Protein AF-K1R1K8-F1 (afdb_monomer_lite)

Secondary structure (DSSP, 8-state):
-----------------------PPPEEEEEEEEEEEEETTEEEEEEEETTEEEEEEEEHHHHHHHHTS-HHHHHHHHHHH-SEEEEEEEETTEEEEEEE-

Foldseek 3Di:
DDDDDDDDDPDDDDDDDPPPPPQPPWDKDKAWFADWDADPQCIFTWGDDPPDTDTAGDGLVQLCVQLVHDSVCSVVSVVVCPGFIWIFTHTPSHTPHIHTD

pLDDT: mean 76.08, std 18.47, range [32.47, 93.12]

Organism: Magallana gigas (NCBI:txid29159)

Structure (mmCIF, N/CA/C/O backbone):
data_AF-K1R1K8-F1
#
_entry.id   AF-K1R1K8-F1
#
loop_
_atom_site.group_PDB
_atom_site.id
_atom_site.type_symbol
_atom_site.label_atom_id
_atom_site.label_alt_id
_atom_site.label_comp_id
_atom_site.label_asym_id
_atom_site.label_entity_id
_atom_site.label_seq_id
_atom_site.pdbx_PDB_ins_code
_atom_site.Cartn_x
_atom_site.Cartn_y
_atom_site.Cartn_z
_atom_site.occupancy
_atom_site.B_iso_or_equiv
_atom_site.auth_seq_id
_atom_site.auth_comp_id
_atom_site.auth_asym_id
_atom_site.auth_atom_id
_atom_site.pdbx_PDB_model_num
ATOM 1 N N . MET A 1 1 ? -1.374 -81.930 8.150 1.00 42.62 1 MET A N 1
ATOM 2 C CA . MET A 1 1 ? -0.776 -80.622 7.810 1.00 42.62 1 MET A CA 1
ATOM 3 C C . MET A 1 1 ? -0.840 -79.713 9.029 1.00 42.62 1 MET A C 1
ATOM 5 O O . MET A 1 1 ? -1.882 -79.671 9.667 1.00 42.62 1 MET A O 1
ATOM 9 N N . ALA A 1 2 ? 0.266 -79.059 9.385 1.00 32.47 2 ALA A N 1
ATOM 10 C CA . ALA A 1 2 ? 0.383 -78.181 10.548 1.00 32.47 2 ALA A CA 1
ATOM 11 C C . ALA A 1 2 ? 0.404 -76.693 10.138 1.00 32.47 2 ALA A C 1
ATOM 13 O O . ALA A 1 2 ? 0.992 -76.366 9.116 1.00 32.47 2 ALA A O 1
ATOM 14 N N . LYS A 1 3 ? -0.220 -75.866 10.996 1.00 40.06 3 LYS A N 1
ATOM 15 C CA . LYS A 1 3 ? -0.021 -74.433 11.324 1.00 40.06 3 LYS A CA 1
ATOM 16 C C . LYS A 1 3 ? 0.225 -73.394 10.213 1.00 40.06 3 LYS A C 1
ATOM 18 O O . LYS A 1 3 ? 1.273 -73.385 9.590 1.00 40.06 3 LYS A O 1
ATOM 23 N N . ASN A 1 4 ? -0.650 -72.384 10.182 1.00 42.59 4 ASN A N 1
ATOM 24 C CA . ASN A 1 4 ? -0.315 -70.975 10.469 1.00 42.59 4 ASN A CA 1
ATOM 25 C C . ASN A 1 4 ? -1.661 -70.257 10.732 1.00 42.59 4 ASN A C 1
ATOM 27 O O . ASN A 1 4 ? -2.535 -70.293 9.881 1.00 42.59 4 ASN A O 1
ATOM 31 N N . GLY A 1 5 ? -1.990 -69.745 11.918 1.00 42.00 5 GLY A N 1
ATOM 32 C CA . GLY A 1 5 ? -1.188 -68.807 12.694 1.00 42.00 5 GLY A CA 1
ATOM 33 C C . GLY A 1 5 ? -1.399 -67.395 12.144 1.00 42.00 5 GLY A C 1
ATOM 34 O O . GLY A 1 5 ? -0.449 -66.806 11.643 1.00 42.00 5 GLY A O 1
ATOM 35 N N . GLN A 1 6 ? -2.641 -66.895 12.146 1.00 42.09 6 GLN A N 1
ATOM 36 C CA . GLN A 1 6 ? -2.917 -65.492 11.844 1.00 42.09 6 GLN A CA 1
ATOM 37 C C . GLN A 1 6 ? -2.622 -64.699 13.118 1.00 42.09 6 GLN A C 1
ATOM 39 O O . GLN A 1 6 ? -3.306 -64.855 14.127 1.00 42.09 6 GLN A O 1
ATOM 44 N N . PHE A 1 7 ? -1.509 -63.973 13.084 1.00 54.19 7 PHE A N 1
ATOM 45 C CA . PHE A 1 7 ? -1.062 -63.087 14.148 1.00 54.19 7 PHE A CA 1
ATOM 46 C C . PHE A 1 7 ? -2.073 -61.949 14.323 1.00 54.19 7 PHE A C 1
ATOM 48 O O . PHE A 1 7 ? -2.353 -61.216 13.376 1.00 54.19 7 PHE A O 1
ATOM 55 N N . ASP A 1 8 ? -2.603 -61.832 15.540 1.00 49.94 8 ASP A N 1
ATOM 56 C CA . ASP A 1 8 ? -3.142 -60.593 16.089 1.00 49.94 8 ASP A CA 1
ATOM 57 C C . ASP A 1 8 ? -1.937 -59.736 16.490 1.00 49.94 8 ASP A C 1
ATOM 59 O O . ASP A 1 8 ? -1.172 -60.116 17.379 1.00 49.94 8 ASP A O 1
ATOM 63 N N . GLU A 1 9 ? -1.722 -58.625 15.791 1.00 41.59 9 GLU A N 1
ATOM 64 C CA . GLU A 1 9 ? -0.834 -57.564 16.255 1.00 41.59 9 GLU A CA 1
ATOM 65 C C . GLU A 1 9 ? -1.685 -56.330 16.549 1.00 41.59 9 GLU A C 1
ATOM 67 O O . GLU A 1 9 ? -1.796 -55.390 15.767 1.00 41.59 9 GLU A O 1
ATOM 72 N N . SER A 1 10 ? -2.319 -56.349 17.714 1.00 46.50 10 SER A N 1
ATOM 73 C CA . SER A 1 10 ? -2.683 -55.124 18.406 1.00 46.50 10 SER A CA 1
ATOM 74 C C . SER A 1 10 ? -1.426 -54.566 19.072 1.00 46.50 10 SER A C 1
ATOM 76 O O . SER A 1 10 ? -1.008 -55.117 20.088 1.00 46.50 10 SER A O 1
ATOM 78 N N . SER A 1 11 ? -0.824 -53.497 18.529 1.00 44.41 11 SER A N 1
ATOM 79 C CA . SER A 1 11 ? -0.237 -52.366 19.289 1.00 44.41 11 SER A CA 1
ATOM 80 C C . SER A 1 11 ? 0.629 -51.439 18.425 1.00 44.41 11 SER A C 1
ATOM 82 O O . SER A 1 11 ? 1.820 -51.675 18.262 1.00 44.41 11 SER A O 1
ATOM 84 N N . ALA A 1 12 ? 0.072 -50.295 18.021 1.00 39.81 12 ALA A N 1
ATOM 85 C CA . ALA A 1 12 ? 0.805 -49.027 18.023 1.00 39.81 12 ALA A CA 1
ATOM 86 C C . ALA A 1 12 ? -0.186 -47.857 18.015 1.00 39.81 12 ALA A C 1
ATOM 88 O O . ALA A 1 12 ? -0.729 -47.458 16.987 1.00 39.81 12 ALA A O 1
ATOM 89 N N . SER A 1 13 ? -0.420 -47.296 19.196 1.00 47.56 13 SER A N 1
ATOM 90 C CA . SER A 1 13 ? -1.020 -45.982 19.376 1.00 47.56 13 SER A CA 1
ATOM 91 C C . SER A 1 13 ? -0.226 -44.937 18.584 1.00 47.56 13 SER A C 1
ATOM 93 O O . SER A 1 13 ? 0.949 -44.712 18.863 1.00 47.56 13 SER A O 1
ATOM 95 N N . THR A 1 14 ? -0.846 -44.242 17.632 1.00 43.69 14 THR A N 1
ATOM 96 C CA . THR A 1 14 ? -0.382 -42.908 17.229 1.00 43.69 14 THR A CA 1
ATOM 97 C C . THR A 1 14 ? -1.584 -41.991 17.136 1.00 43.69 14 THR A C 1
ATOM 99 O O . THR A 1 14 ? -2.456 -42.104 16.282 1.00 43.69 14 THR A O 1
ATOM 102 N N . SER A 1 15 ? -1.633 -41.128 18.134 1.00 45.28 15 SER A N 1
ATOM 103 C CA . SER A 1 15 ? -2.559 -40.032 18.274 1.00 45.28 15 SER A CA 1
ATOM 104 C C . SER A 1 15 ? -2.152 -38.896 17.320 1.00 45.28 15 SER A C 1
ATOM 106 O O . SER A 1 15 ? -0.970 -38.737 17.022 1.00 45.28 15 SER A O 1
ATOM 108 N N . HIS A 1 16 ? -3.134 -38.067 16.964 1.00 41.03 16 HIS A N 1
ATOM 109 C CA . HIS A 1 16 ? -3.017 -36.675 16.508 1.00 41.03 16 HIS A CA 1
ATOM 110 C C . HIS A 1 16 ? -3.050 -36.344 15.002 1.00 41.03 16 HIS A C 1
ATOM 112 O O . HIS A 1 16 ? -2.124 -36.598 14.242 1.00 41.0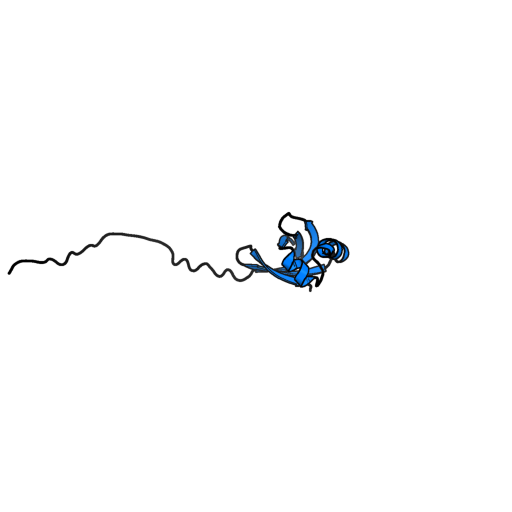3 16 HIS A O 1
ATOM 118 N N . ARG A 1 17 ? -4.084 -35.532 14.720 1.00 43.19 17 ARG A N 1
ATOM 119 C CA . ARG A 1 17 ? -4.226 -34.476 13.706 1.00 43.19 17 ARG A CA 1
ATOM 120 C C . ARG A 1 17 ? -4.596 -34.939 12.302 1.00 43.19 17 ARG A C 1
ATOM 122 O O . ARG A 1 17 ? -3.763 -35.082 11.417 1.00 43.19 17 ARG A O 1
ATOM 129 N N . GLU A 1 18 ? -5.907 -34.952 12.082 1.00 41.75 18 GLU A N 1
ATOM 130 C CA . GLU A 1 18 ? -6.489 -34.330 10.894 1.00 41.75 18 GLU A CA 1
ATOM 131 C C . GLU A 1 18 ? -5.917 -32.902 10.785 1.00 41.75 18 GLU A C 1
ATOM 133 O O . GLU A 1 18 ? -6.420 -31.953 11.376 1.00 41.75 18 GLU A O 1
ATOM 138 N N . ASN A 1 19 ? -4.748 -32.771 10.157 1.00 40.94 19 ASN A N 1
ATOM 139 C CA . ASN A 1 19 ? -4.140 -31.491 9.832 1.00 40.94 19 ASN A CA 1
ATOM 140 C C . ASN A 1 19 ? -4.538 -31.157 8.399 1.00 40.94 19 ASN A C 1
ATOM 142 O O . ASN A 1 19 ? -3.686 -31.039 7.520 1.00 40.94 19 ASN A O 1
ATOM 146 N N . THR A 1 20 ? -5.843 -31.013 8.164 1.00 47.78 20 THR A N 1
ATOM 147 C CA . THR A 1 20 ? -6.294 -30.073 7.141 1.00 47.78 20 THR A CA 1
ATOM 148 C C . THR A 1 20 ? -5.575 -28.771 7.493 1.00 47.78 20 THR A C 1
ATOM 150 O O . THR A 1 20 ? -5.763 -28.297 8.619 1.00 47.78 20 THR A O 1
ATOM 153 N N . PRO A 1 21 ? -4.661 -28.233 6.661 1.00 51.75 21 PRO A N 1
ATOM 154 C CA . PRO A 1 21 ? -4.200 -26.880 6.905 1.00 51.75 21 PRO A CA 1
ATOM 155 C C . PRO A 1 21 ? -5.477 -26.055 6.944 1.00 51.75 21 PRO A C 1
ATOM 157 O O . PRO A 1 21 ? -6.254 -26.091 5.991 1.00 51.75 21 PRO A O 1
ATOM 160 N N . CYS A 1 22 ? -5.761 -25.460 8.103 1.00 51.12 22 CYS A N 1
ATOM 161 C CA . CYS A 1 22 ? -6.862 -24.534 8.236 1.00 51.12 22 CYS A CA 1
ATOM 162 C C . CYS A 1 22 ? -6.707 -23.564 7.072 1.00 51.12 22 CYS A C 1
ATOM 164 O O . CYS A 1 22 ? -5.722 -22.826 7.017 1.00 51.12 22 CYS A O 1
ATOM 166 N N . ASP A 1 23 ? -7.644 -23.626 6.132 1.00 49.91 23 ASP A N 1
ATOM 167 C CA . ASP A 1 23 ? -7.889 -22.575 5.165 1.00 49.91 23 ASP A CA 1
ATOM 168 C C . ASP A 1 23 ? -8.380 -21.408 6.026 1.00 49.91 23 ASP A C 1
ATOM 170 O O . ASP A 1 23 ? -9.572 -21.222 6.264 1.00 49.91 23 ASP A O 1
ATOM 174 N N . ALA A 1 24 ? -7.434 -20.759 6.713 1.00 55.03 24 ALA A N 1
ATOM 175 C CA . ALA A 1 24 ? -7.707 -19.563 7.469 1.00 55.03 24 ALA A CA 1
ATOM 176 C C . ALA A 1 24 ? -8.258 -18.607 6.416 1.00 55.03 24 ALA A C 1
ATOM 178 O O . ALA A 1 24 ? -7.546 -18.350 5.437 1.00 55.03 24 ALA A O 1
ATOM 179 N N . PRO A 1 25 ? -9.523 -18.171 6.551 1.00 57.44 25 PRO A N 1
ATOM 180 C CA . PRO A 1 25 ? -10.134 -17.338 5.537 1.00 57.44 25 PRO A CA 1
ATOM 181 C C . PRO A 1 25 ? -9.204 -16.150 5.291 1.00 57.44 25 PRO A C 1
ATOM 183 O O . PRO A 1 25 ? -8.630 -15.640 6.261 1.00 57.44 25 PRO A O 1
ATOM 186 N N . PRO A 1 26 ? -8.996 -15.747 4.027 1.00 63.16 26 PRO A N 1
ATOM 187 C CA . PRO A 1 26 ? -8.087 -14.659 3.724 1.00 63.16 26 PRO A CA 1
ATOM 188 C C . PRO A 1 26 ? -8.509 -13.435 4.537 1.00 63.16 26 PRO A C 1
ATOM 190 O O . PRO A 1 26 ? -9.634 -12.946 4.416 1.00 63.16 26 PRO A O 1
ATOM 193 N N . SER A 1 27 ? -7.618 -12.969 5.406 1.00 73.50 27 SER A N 1
ATOM 194 C CA . SER A 1 27 ? -7.849 -11.770 6.197 1.00 73.50 27 SER A CA 1
ATOM 195 C C . SER A 1 27 ? -7.671 -10.585 5.267 1.00 73.50 27 SER A C 1
ATOM 197 O O . SER A 1 27 ? -6.560 -10.326 4.792 1.00 73.50 27 SER A O 1
ATOM 199 N N . MET A 1 28 ? -8.772 -9.899 4.973 1.00 82.44 28 MET A N 1
ATOM 200 C CA . MET A 1 28 ? -8.767 -8.704 4.142 1.00 82.44 28 MET A CA 1
ATOM 201 C C . MET A 1 28 ? -8.631 -7.473 5.036 1.00 82.44 28 MET A C 1
ATOM 203 O O . MET A 1 28 ? -9.545 -7.126 5.777 1.00 82.44 28 MET A O 1
ATOM 207 N N . LEU A 1 29 ? -7.471 -6.832 4.969 1.00 84.69 29 LEU A N 1
ATOM 208 C CA . LEU A 1 29 ? -7.197 -5.548 5.590 1.00 84.69 29 LEU A CA 1
ATOM 209 C C . LEU A 1 29 ? -7.585 -4.455 4.599 1.00 84.69 29 LEU A C 1
ATOM 211 O O . LEU A 1 29 ? -6.979 -4.348 3.539 1.00 84.69 29 LEU A O 1
ATOM 215 N N . THR A 1 30 ? -8.586 -3.651 4.927 1.00 88.56 30 THR A N 1
ATOM 216 C CA . THR A 1 30 ? -8.950 -2.480 4.120 1.00 88.56 30 THR A CA 1
ATOM 217 C C . THR A 1 30 ? -8.648 -1.243 4.941 1.00 88.56 30 THR A C 1
ATOM 219 O O . THR A 1 30 ? -8.938 -1.233 6.129 1.00 88.56 30 THR A O 1
ATOM 222 N N . GLY A 1 31 ? -8.051 -0.222 4.339 1.00 90.62 31 GLY A N 1
ATOM 223 C CA . GLY A 1 31 ? -7.733 1.006 5.057 1.00 90.62 31 GLY A CA 1
ATOM 224 C C . GLY A 1 31 ? -6.975 2.001 4.197 1.00 90.62 31 GLY A C 1
ATOM 225 O O . GLY A 1 31 ? -6.933 1.876 2.974 1.00 90.62 31 GLY A O 1
ATOM 226 N N . THR A 1 32 ? -6.375 2.997 4.836 1.00 92.69 32 THR A N 1
ATOM 227 C CA . THR A 1 32 ? -5.616 4.054 4.164 1.00 92.69 32 THR A CA 1
ATOM 228 C C . THR A 1 32 ? -4.135 3.875 4.440 1.00 92.69 32 THR A C 1
ATOM 230 O O . THR A 1 32 ? -3.711 3.858 5.590 1.00 92.69 32 THR A O 1
ATOM 233 N N . VAL A 1 33 ? -3.318 3.748 3.398 1.00 91.69 33 VAL A N 1
ATOM 234 C CA . VAL A 1 33 ? -1.865 3.779 3.563 1.00 91.69 33 VAL A CA 1
ATOM 235 C C . VAL A 1 33 ? -1.436 5.194 3.882 1.00 91.69 33 VAL A C 1
ATOM 237 O O . VAL A 1 33 ? -1.665 6.108 3.095 1.00 91.69 33 VAL A O 1
ATOM 240 N N . ILE A 1 34 ? -0.784 5.346 5.028 1.00 93.12 34 ILE A N 1
ATOM 241 C CA . ILE A 1 34 ? -0.300 6.632 5.541 1.00 93.12 34 ILE A CA 1
ATOM 242 C C . ILE A 1 34 ? 1.227 6.725 5.557 1.00 93.12 34 ILE A C 1
ATOM 244 O O . ILE A 1 34 ? 1.785 7.815 5.655 1.00 93.12 34 ILE A O 1
ATOM 248 N N . ALA A 1 35 ? 1.914 5.588 5.463 1.00 92.88 35 ALA A N 1
ATOM 249 C CA . ALA A 1 35 ? 3.365 5.516 5.417 1.00 92.88 35 ALA A CA 1
ATOM 250 C C . ALA A 1 35 ? 3.810 4.226 4.727 1.00 92.88 35 ALA A C 1
ATOM 252 O O . ALA A 1 35 ? 3.063 3.250 4.643 1.00 92.88 35 ALA A O 1
ATOM 253 N N . TYR A 1 36 ? 5.051 4.214 4.262 1.00 91.62 36 TYR A N 1
ATOM 254 C CA . TYR A 1 36 ? 5.697 3.028 3.723 1.00 91.62 36 TYR A CA 1
ATOM 255 C C . TYR A 1 36 ? 7.178 3.032 4.090 1.00 91.62 36 TYR A C 1
ATOM 257 O O . TYR A 1 36 ? 7.793 4.082 4.264 1.00 91.62 36 TYR A O 1
ATOM 265 N N . GLU A 1 37 ? 7.747 1.841 4.178 1.00 91.69 37 GLU A N 1
ATOM 266 C CA . GLU A 1 37 ? 9.167 1.604 4.361 1.00 91.69 37 GLU A CA 1
ATOM 267 C C . GLU A 1 37 ? 9.640 0.641 3.277 1.00 91.69 37 GLU A C 1
ATOM 269 O O . GLU A 1 37 ? 9.005 -0.378 3.001 1.00 91.69 37 GLU A O 1
ATOM 274 N N . LYS A 1 38 ? 10.763 0.957 2.636 1.00 88.19 38 LYS A N 1
ATOM 275 C CA . LYS A 1 38 ? 11.386 0.049 1.678 1.00 88.19 38 LYS A CA 1
ATOM 276 C C . LYS A 1 38 ? 12.128 -1.052 2.427 1.00 88.19 38 LYS A C 1
ATOM 278 O O . LYS A 1 38 ? 12.954 -0.771 3.290 1.00 88.19 38 LYS A O 1
ATOM 283 N N . SER A 1 39 ? 11.885 -2.297 2.047 1.00 82.81 39 SER A N 1
ATOM 284 C CA . SER A 1 39 ? 12.590 -3.470 2.563 1.00 82.81 39 SER A CA 1
ATOM 285 C C . SER A 1 39 ? 13.341 -4.165 1.423 1.00 82.81 39 SER A C 1
ATOM 287 O O . SER A 1 39 ? 13.043 -3.942 0.252 1.00 82.81 39 SER A O 1
ATOM 289 N N . GLU A 1 40 ? 14.308 -5.034 1.729 1.00 80.06 40 GLU A N 1
ATOM 290 C CA . GLU A 1 40 ? 15.102 -5.706 0.679 1.00 80.06 40 GLU A CA 1
ATOM 291 C C . GLU A 1 40 ? 14.243 -6.570 -0.271 1.00 80.06 40 GLU A C 1
ATOM 293 O O . GLU A 1 40 ? 14.597 -6.756 -1.431 1.00 80.06 40 GLU A O 1
ATOM 298 N N . PHE A 1 41 ? 13.090 -7.053 0.208 1.00 77.50 41 PHE A N 1
ATOM 299 C CA . PHE A 1 41 ? 12.172 -7.922 -0.536 1.00 77.50 41 PHE A CA 1
ATOM 300 C C . PHE A 1 41 ? 10.924 -7.196 -1.084 1.00 77.50 41 PHE A C 1
ATOM 302 O O . PHE A 1 41 ? 10.071 -7.833 -1.706 1.00 77.50 41 PHE A O 1
ATOM 309 N N . GLY A 1 42 ? 10.774 -5.884 -0.856 1.00 87.62 42 GLY A N 1
ATOM 310 C CA . GLY A 1 42 ? 9.573 -5.139 -1.250 1.00 87.62 42 GLY A CA 1
ATOM 311 C C . GLY A 1 42 ? 9.326 -3.876 -0.428 1.00 87.62 42 GLY A C 1
ATOM 312 O O . GLY A 1 42 ? 10.242 -3.095 -0.182 1.00 87.62 42 GLY A O 1
ATOM 313 N N . PHE A 1 43 ? 8.080 -3.673 -0.007 1.00 89.12 43 PHE A N 1
ATOM 314 C CA . PHE A 1 43 ? 7.654 -2.505 0.760 1.00 89.12 43 PHE A CA 1
ATOM 315 C C . PHE A 1 43 ? 6.808 -2.915 1.955 1.00 89.12 43 PHE A C 1
ATOM 317 O O . PHE A 1 43 ? 5.852 -3.663 1.809 1.00 89.12 43 PHE A O 1
ATOM 324 N N . SER A 1 44 ? 7.111 -2.385 3.129 1.00 91.19 44 SER A N 1
ATOM 325 C CA . SER A 1 44 ? 6.240 -2.470 4.295 1.00 91.19 44 SER A CA 1
ATOM 326 C C . SER A 1 44 ? 5.359 -1.233 4.331 1.00 91.19 44 SER A C 1
ATOM 328 O O . SER A 1 44 ? 5.847 -0.137 4.580 1.00 91.19 44 SER A O 1
ATOM 330 N N . ILE A 1 45 ? 4.068 -1.383 4.054 1.00 90.25 45 ILE A N 1
ATOM 331 C CA . ILE A 1 45 ? 3.109 -0.276 4.109 1.00 90.25 45 ILE A CA 1
ATOM 332 C C . ILE A 1 45 ? 2.418 -0.249 5.469 1.00 90.25 45 ILE A C 1
ATOM 334 O O . ILE A 1 45 ? 2.098 -1.296 6.028 1.00 90.25 45 ILE A O 1
ATOM 338 N N . MET A 1 46 ? 2.178 0.943 6.001 1.00 92.75 46 MET A N 1
ATOM 339 C CA . MET A 1 46 ? 1.377 1.151 7.201 1.00 92.75 46 MET A CA 1
ATOM 340 C C . MET A 1 46 ? -0.027 1.565 6.784 1.00 92.75 46 MET A C 1
ATOM 342 O O . MET A 1 46 ? -0.217 2.647 6.227 1.00 92.75 46 MET A O 1
ATOM 346 N N . VAL A 1 47 ? -0.988 0.687 7.051 1.00 91.56 47 VAL A N 1
ATOM 347 C CA . VAL A 1 47 ? -2.406 0.876 6.767 1.00 91.56 47 VAL A CA 1
ATOM 348 C C . VAL A 1 47 ? -3.105 1.305 8.053 1.00 91.56 47 VAL A C 1
ATOM 350 O O . VAL A 1 47 ? -3.054 0.605 9.065 1.00 91.56 47 VAL A O 1
ATOM 353 N N . GLU A 1 48 ? -3.746 2.461 8.003 1.00 93.12 48 GLU A N 1
ATOM 354 C CA . GLU A 1 48 ? -4.668 2.963 9.014 1.00 93.12 48 GLU A CA 1
ATOM 355 C C . GLU A 1 48 ? -6.077 2.426 8.718 1.00 93.12 48 GLU A C 1
ATOM 357 O O . GLU A 1 48 ? -6.629 2.667 7.643 1.00 93.12 48 GLU A O 1
ATOM 362 N N . ASP A 1 49 ? -6.649 1.689 9.669 1.00 88.25 49 ASP A N 1
ATOM 363 C CA . ASP A 1 49 ? -8.039 1.223 9.669 1.00 88.25 49 ASP A CA 1
ATOM 364 C C . ASP A 1 49 ? -8.723 1.720 10.951 1.00 88.25 49 ASP A C 1
ATOM 366 O O . ASP A 1 49 ? -8.553 1.154 12.039 1.00 88.25 49 ASP A O 1
ATOM 370 N N . GLY A 1 50 ? -9.441 2.841 10.834 1.00 85.69 50 GLY A N 1
ATOM 371 C CA . GLY A 1 50 ? -10.077 3.524 11.962 1.00 85.69 50 GLY A CA 1
ATOM 372 C C . GLY A 1 50 ? -9.056 3.990 13.004 1.00 85.69 50 GLY A C 1
ATOM 373 O O . GLY A 1 50 ? -8.223 4.843 12.723 1.00 85.69 50 GLY A O 1
ATOM 374 N N . ASP A 1 51 ? -9.124 3.422 14.209 1.00 87.62 51 ASP A N 1
ATOM 375 C CA . ASP A 1 51 ? -8.194 3.698 15.316 1.00 87.62 51 ASP A CA 1
ATOM 376 C C . ASP A 1 51 ? -7.005 2.715 15.368 1.00 87.62 51 ASP A C 1
ATOM 378 O O . ASP A 1 51 ? -6.221 2.722 16.322 1.00 87.62 51 ASP A O 1
ATOM 382 N N . THR A 1 52 ? -6.880 1.822 14.380 1.00 89.25 52 THR A N 1
ATOM 383 C CA . THR A 1 52 ? -5.829 0.799 14.338 1.00 89.25 52 THR A CA 1
ATOM 384 C C . THR A 1 52 ? -4.826 1.058 13.222 1.00 89.25 52 THR A C 1
ATOM 386 O O . THR A 1 52 ? -5.179 1.478 12.124 1.00 89.25 52 THR A O 1
ATOM 389 N N . PHE A 1 53 ? -3.556 0.765 13.503 1.00 90.06 53 PHE A N 1
ATOM 390 C CA . PHE A 1 53 ? -2.471 0.845 12.530 1.00 90.06 53 PHE A CA 1
ATOM 391 C C . PHE A 1 53 ? -1.879 -0.542 12.344 1.00 90.06 53 PHE A C 1
ATOM 393 O O . PHE A 1 53 ? -1.462 -1.182 13.312 1.00 90.06 53 PHE A O 1
ATOM 400 N N . GLN A 1 54 ? -1.839 -1.008 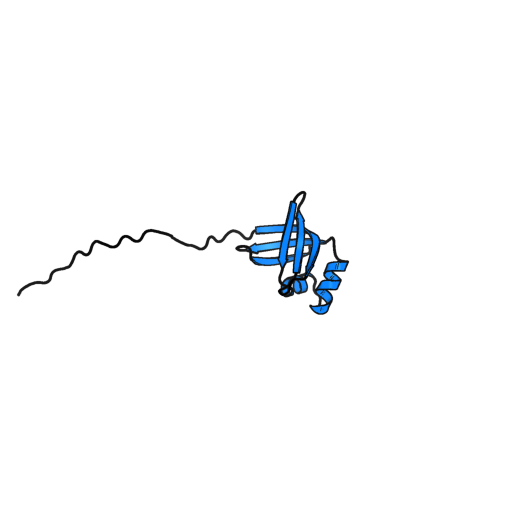11.102 1.00 88.50 54 GLN A N 1
ATOM 401 C CA . GLN A 1 54 ? -1.294 -2.310 10.752 1.00 88.50 54 GLN A CA 1
ATOM 402 C C . GLN A 1 54 ? -0.214 -2.148 9.693 1.00 88.50 54 GLN A C 1
ATOM 404 O O . GLN A 1 54 ? -0.442 -1.575 8.630 1.00 88.50 54 GLN A O 1
ATOM 409 N N . THR A 1 55 ? 0.973 -2.673 9.981 1.00 89.25 55 THR A N 1
ATOM 410 C CA . THR A 1 55 ? 2.071 -2.705 9.015 1.00 89.25 55 THR A CA 1
ATOM 411 C C . THR A 1 55 ? 2.059 -4.035 8.282 1.00 89.25 55 THR A C 1
ATOM 413 O O . THR A 1 55 ? 2.096 -5.091 8.913 1.00 89.25 55 THR A O 1
ATOM 416 N N . VAL A 1 56 ? 2.039 -3.988 6.952 1.00 87.75 56 VAL A N 1
ATOM 417 C CA . VAL A 1 56 ? 2.019 -5.178 6.102 1.00 87.75 56 VAL A CA 1
ATOM 418 C C . VAL A 1 56 ? 3.134 -5.106 5.069 1.00 87.75 56 VAL A C 1
ATOM 420 O O . VAL A 1 56 ? 3.250 -4.135 4.325 1.00 87.75 56 VAL A O 1
ATOM 423 N N . GLY A 1 57 ? 3.952 -6.157 5.016 1.00 88.00 57 GLY A N 1
ATOM 424 C CA . GLY A 1 57 ? 4.986 -6.328 4.001 1.00 88.00 57 GLY A CA 1
ATOM 425 C C . GLY A 1 57 ? 4.385 -6.810 2.687 1.00 88.00 57 GLY A C 1
ATOM 426 O O . GLY A 1 57 ? 3.880 -7.927 2.614 1.00 88.00 57 GLY A O 1
ATOM 427 N N . ILE A 1 58 ? 4.465 -5.989 1.647 1.00 87.94 58 ILE A N 1
ATOM 428 C CA . ILE A 1 58 ? 3.979 -6.275 0.301 1.00 87.94 58 ILE A CA 1
ATOM 429 C C . IL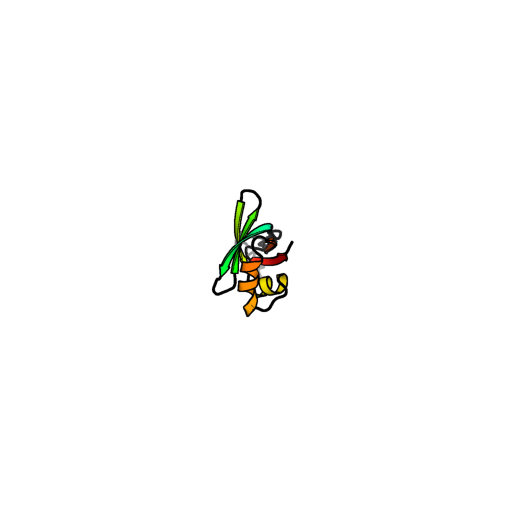E A 1 58 ? 5.167 -6.436 -0.652 1.00 87.94 58 ILE A C 1
ATOM 431 O O . ILE A 1 58 ? 6.051 -5.575 -0.707 1.00 87.94 58 ILE A O 1
ATOM 435 N N . PRO A 1 59 ? 5.207 -7.520 -1.442 1.00 89.31 59 PRO A N 1
ATOM 436 C CA . PRO A 1 59 ? 6.235 -7.687 -2.456 1.00 89.31 59 PRO A CA 1
ATOM 437 C C . PRO A 1 59 ? 6.116 -6.601 -3.529 1.00 89.31 59 PRO A C 1
ATOM 439 O O . PRO A 1 59 ? 5.018 -6.271 -3.982 1.00 89.31 59 PRO A O 1
ATOM 442 N N . ILE A 1 60 ? 7.258 -6.098 -4.003 1.00 87.06 60 ILE A N 1
ATOM 443 C CA . 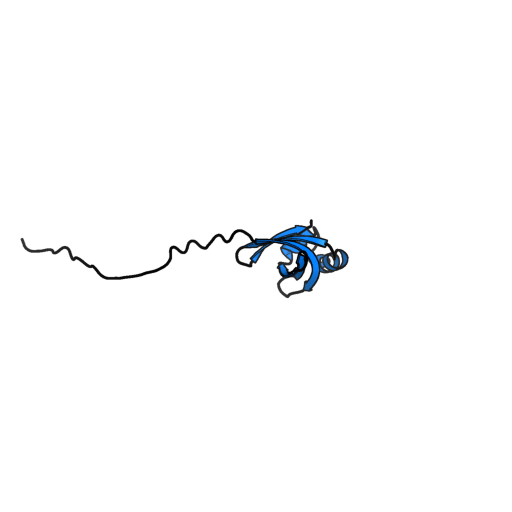ILE A 1 60 ? 7.314 -5.007 -4.990 1.00 87.06 60 ILE A CA 1
ATOM 444 C C . ILE A 1 60 ? 6.483 -5.282 -6.249 1.00 87.06 60 ILE A C 1
ATOM 446 O O . ILE A 1 60 ? 5.837 -4.379 -6.769 1.00 87.06 60 ILE A O 1
ATOM 450 N N . ASN A 1 61 ? 6.425 -6.542 -6.692 1.00 88.06 61 ASN A N 1
ATOM 451 C CA . ASN A 1 61 ? 5.640 -6.945 -7.856 1.00 88.06 61 ASN A CA 1
ATOM 452 C C . ASN A 1 61 ? 4.136 -6.680 -7.687 1.00 88.06 61 ASN A C 1
ATOM 454 O O . ASN A 1 61 ? 3.503 -6.277 -8.655 1.00 88.06 61 ASN A O 1
ATOM 458 N N . MET A 1 62 ? 3.574 -6.866 -6.486 1.00 86.62 62 MET A N 1
ATOM 459 C CA . MET A 1 62 ? 2.159 -6.570 -6.221 1.00 86.62 62 MET A CA 1
ATOM 460 C C . MET A 1 62 ? 1.898 -5.071 -6.171 1.00 86.62 62 MET A C 1
ATOM 462 O O . MET A 1 62 ? 0.895 -4.603 -6.694 1.00 86.62 62 MET A O 1
ATOM 466 N N . VAL A 1 63 ? 2.809 -4.313 -5.558 1.00 85.88 63 VAL A N 1
ATOM 467 C CA . VAL A 1 63 ? 2.687 -2.853 -5.499 1.00 85.88 63 VAL A CA 1
ATOM 468 C C . VAL A 1 63 ? 2.742 -2.265 -6.908 1.00 85.88 63 VAL A C 1
ATOM 470 O O . VAL A 1 63 ? 1.926 -1.418 -7.256 1.00 85.88 63 VAL A O 1
ATOM 473 N N . ARG A 1 64 ? 3.670 -2.762 -7.732 1.00 88.56 64 ARG A N 1
ATOM 474 C CA . ARG A 1 64 ? 3.804 -2.399 -9.140 1.00 88.56 64 ARG A CA 1
ATOM 475 C C . ARG A 1 64 ? 2.527 -2.675 -9.930 1.00 88.56 64 ARG A C 1
ATOM 477 O O . ARG A 1 64 ? 2.086 -1.809 -10.675 1.00 88.56 64 ARG A O 1
ATOM 484 N N . ASP A 1 65 ? 1.967 -3.871 -9.764 1.00 87.00 65 ASP A N 1
ATOM 485 C CA . ASP A 1 65 ? 0.743 -4.300 -10.443 1.00 87.00 65 ASP A CA 1
ATOM 486 C C . ASP A 1 65 ? -0.443 -3.405 -10.064 1.00 87.00 65 ASP A C 1
ATOM 488 O O . ASP A 1 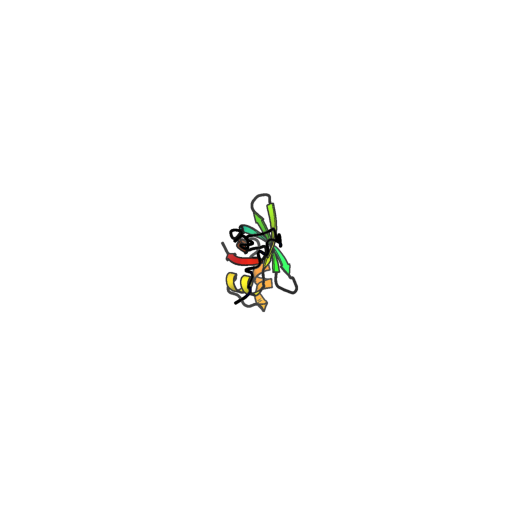65 ? -1.115 -2.868 -10.936 1.00 87.00 65 ASP A O 1
ATOM 492 N N . ALA A 1 66 ? -0.620 -3.126 -8.771 1.00 85.38 66 ALA A N 1
ATOM 493 C CA . ALA A 1 66 ? -1.712 -2.281 -8.300 1.00 85.38 66 ALA A CA 1
ATOM 494 C C . ALA A 1 66 ? -1.554 -0.800 -8.674 1.00 85.38 66 ALA A C 1
ATOM 496 O O . ALA A 1 66 ? -2.548 -0.119 -8.907 1.00 85.38 66 ALA A O 1
ATOM 497 N N . LEU A 1 67 ? -0.323 -0.276 -8.704 1.00 84.81 67 LEU A N 1
ATOM 498 C CA . LEU A 1 67 ? -0.046 1.108 -9.109 1.00 84.81 67 LEU A CA 1
ATOM 499 C C . LEU A 1 67 ? 0.038 1.289 -10.627 1.00 84.81 67 LEU A C 1
ATOM 501 O O . LEU A 1 67 ? 0.102 2.438 -11.074 1.00 84.81 67 LEU A O 1
ATOM 505 N N . GLU A 1 68 ? 0.048 0.189 -11.385 1.00 86.00 68 GLU A N 1
ATOM 506 C CA . GLU A 1 68 ? 0.245 0.151 -12.835 1.00 86.00 68 GLU A CA 1
ATOM 507 C C . GLU A 1 68 ? 1.475 0.965 -13.277 1.00 86.00 68 GLU A C 1
ATOM 509 O O . GLU A 1 68 ? 1.426 1.752 -14.223 1.00 86.00 68 GLU A O 1
ATOM 514 N N . CYS A 1 69 ? 2.590 0.820 -12.556 1.00 85.31 69 CYS A N 1
ATOM 515 C CA . CYS A 1 69 ? 3.825 1.563 -12.823 1.00 85.31 69 CYS A CA 1
ATOM 516 C C . CYS A 1 69 ? 5.033 0.637 -13.016 1.00 85.31 69 CYS A C 1
ATOM 518 O O . CYS A 1 69 ? 4.912 -0.578 -12.945 1.00 85.31 69 CYS A O 1
ATOM 520 N N . ASP A 1 70 ? 6.210 1.186 -13.309 1.00 86.88 70 ASP A N 1
ATOM 521 C CA . ASP A 1 70 ? 7.453 0.412 -13.375 1.00 86.88 70 ASP A CA 1
ATOM 522 C C . ASP A 1 70 ? 8.084 0.251 -11.993 1.00 86.88 70 ASP A C 1
ATOM 524 O O . ASP A 1 70 ? 7.979 1.140 -11.152 1.00 86.88 70 ASP A O 1
ATOM 528 N N . GLU A 1 71 ? 8.832 -0.837 -11.777 1.00 82.44 71 GLU A N 1
ATOM 529 C CA . GLU A 1 71 ? 9.515 -1.123 -10.502 1.00 82.44 71 GLU A CA 1
ATOM 530 C C . GLU A 1 71 ? 10.376 0.053 -10.005 1.00 82.44 71 GLU A C 1
ATOM 532 O O . GLU A 1 71 ? 10.340 0.402 -8.826 1.00 82.44 71 GLU A O 1
ATOM 537 N N . ASN A 1 72 ? 11.086 0.715 -10.924 1.00 84.25 72 ASN A N 1
ATOM 538 C CA . ASN A 1 72 ? 11.923 1.880 -10.621 1.00 84.25 72 ASN A CA 1
ATOM 539 C C . ASN A 1 72 ? 11.121 3.121 -10.200 1.00 84.25 72 ASN A C 1
ATOM 541 O O . ASN A 1 72 ? 11.670 4.014 -9.562 1.00 84.25 72 ASN A O 1
ATOM 545 N N . SER A 1 73 ? 9.838 3.184 -10.556 1.00 87.75 73 SER A N 1
ATOM 546 C CA . SER A 1 73 ? 8.931 4.288 -10.237 1.00 87.75 73 SER A CA 1
ATOM 547 C C . SER A 1 73 ? 7.962 3.950 -9.106 1.00 87.75 73 SER A C 1
ATOM 549 O O . SER A 1 73 ? 7.272 4.851 -8.634 1.00 87.75 73 SER A O 1
ATOM 551 N N . VAL A 1 74 ? 7.905 2.694 -8.643 1.00 87.56 74 VAL A N 1
ATOM 552 C CA . VAL A 1 74 ? 7.006 2.264 -7.557 1.00 87.56 74 VAL A CA 1
ATOM 553 C C . VAL A 1 74 ? 7.222 3.095 -6.300 1.00 87.56 74 VAL A C 1
ATOM 555 O O . VAL A 1 74 ? 6.253 3.571 -5.723 1.00 87.56 74 VAL A O 1
ATOM 558 N N . GLU A 1 75 ? 8.474 3.287 -5.886 1.00 88.12 75 GLU A N 1
ATOM 559 C CA . GLU A 1 75 ? 8.806 4.022 -4.660 1.00 88.12 75 GLU A CA 1
ATOM 560 C C . GLU A 1 75 ? 8.351 5.486 -4.728 1.00 88.12 75 GLU A C 1
ATOM 562 O O . GLU A 1 75 ? 7.710 5.979 -3.802 1.00 88.12 75 GLU A O 1
ATOM 567 N N . ASP A 1 76 ? 8.643 6.154 -5.845 1.00 89.38 76 ASP A N 1
ATOM 568 C CA . ASP A 1 76 ? 8.269 7.549 -6.089 1.00 89.38 76 ASP A CA 1
ATOM 569 C C . ASP A 1 76 ? 6.740 7.697 -6.152 1.00 89.38 76 ASP A C 1
ATOM 571 O O . ASP A 1 76 ? 6.148 8.539 -5.478 1.00 89.38 76 ASP A O 1
ATOM 575 N N . THR A 1 77 ? 6.079 6.778 -6.862 1.00 87.81 77 THR A N 1
ATOM 576 C CA . THR A 1 77 ? 4.616 6.743 -6.982 1.00 87.81 77 THR A CA 1
ATOM 577 C C . THR A 1 77 ? 3.948 6.496 -5.629 1.00 87.81 77 THR A C 1
ATOM 579 O O . THR A 1 77 ? 2.973 7.173 -5.308 1.00 87.81 77 THR A O 1
ATOM 582 N N . LEU A 1 78 ? 4.465 5.559 -4.824 1.00 87.31 78 LEU A N 1
ATOM 583 C CA . LEU A 1 78 ? 4.006 5.316 -3.454 1.00 87.31 78 LEU A CA 1
ATOM 584 C C . LEU A 1 78 ? 4.104 6.594 -2.623 1.00 87.31 78 LEU A C 1
ATOM 586 O O . LEU A 1 78 ? 3.127 6.978 -1.990 1.00 87.31 78 LEU A O 1
ATOM 590 N N . SER A 1 79 ? 5.253 7.272 -2.672 1.00 87.50 79 SER A N 1
ATOM 591 C CA . SER A 1 79 ? 5.489 8.513 -1.929 1.00 87.50 79 SER A CA 1
ATOM 592 C C . SER A 1 79 ? 4.481 9.606 -2.272 1.00 87.50 79 SER A C 1
ATOM 594 O O . SER A 1 79 ? 3.943 10.257 -1.381 1.00 87.50 79 SER A O 1
ATOM 596 N N . ILE A 1 80 ? 4.192 9.784 -3.564 1.00 89.31 80 ILE A N 1
ATOM 597 C CA . ILE A 1 80 ? 3.312 10.852 -4.058 1.00 89.31 80 ILE A CA 1
ATOM 598 C C . ILE A 1 80 ? 1.832 10.528 -3.826 1.00 89.31 80 ILE A C 1
ATOM 600 O O . ILE A 1 80 ? 1.024 11.442 -3.668 1.00 89.31 80 ILE A O 1
ATOM 604 N N . ARG A 1 81 ? 1.450 9.244 -3.828 1.00 85.88 81 ARG A N 1
ATOM 605 C CA . ARG A 1 81 ? 0.048 8.840 -3.647 1.00 85.88 81 ARG A CA 1
ATOM 606 C C . ARG A 1 81 ? -0.393 8.809 -2.192 1.00 85.88 81 ARG A C 1
ATOM 608 O O . ARG A 1 81 ? -1.592 8.786 -1.954 1.00 85.88 81 ARG A O 1
ATOM 615 N N . ILE A 1 82 ? 0.523 8.784 -1.227 1.00 89.56 82 ILE A N 1
ATOM 616 C CA . ILE A 1 82 ? 0.143 8.754 0.187 1.00 89.56 82 ILE A CA 1
ATOM 617 C C . ILE A 1 82 ? -0.465 10.102 0.615 1.00 89.56 82 ILE A C 1
ATOM 619 O O . ILE A 1 82 ? 0.137 11.146 0.363 1.00 89.56 82 ILE A O 1
ATOM 623 N N . PRO A 1 83 ? -1.612 10.100 1.321 1.00 91.44 83 PRO A N 1
ATOM 624 C CA . PRO A 1 83 ? -2.386 8.925 1.726 1.00 91.44 83 PRO A CA 1
ATOM 625 C C . PRO A 1 83 ? -3.315 8.387 0.621 1.00 91.44 83 PRO A C 1
ATOM 627 O O . PRO A 1 83 ? -3.988 9.163 -0.055 1.00 91.44 83 PRO A O 1
ATOM 630 N N . PHE A 1 84 ? -3.406 7.058 0.482 1.00 89.12 84 PHE A N 1
ATOM 631 C CA . PHE A 1 84 ? -4.316 6.399 -0.472 1.00 89.12 84 PHE A CA 1
ATOM 632 C C . PHE A 1 84 ? -5.017 5.179 0.132 1.00 89.12 84 PHE A C 1
ATOM 634 O O . PHE A 1 84 ? -4.468 4.506 1.001 1.00 89.12 84 PHE A O 1
ATOM 641 N N . SER A 1 85 ? -6.228 4.878 -0.337 1.00 90.94 85 SER A N 1
ATOM 642 C CA . SER A 1 85 ? -7.015 3.735 0.135 1.00 90.94 85 SER A CA 1
ATOM 643 C C . SER A 1 85 ? -6.584 2.430 -0.530 1.00 90.94 85 SER A C 1
ATOM 645 O O . SER A 1 85 ? -6.212 2.402 -1.704 1.00 90.94 85 SER A O 1
ATOM 647 N N . VAL A 1 86 ? -6.596 1.339 0.234 1.00 88.81 86 VAL A N 1
ATOM 648 C CA . VAL A 1 86 ? -6.109 0.029 -0.212 1.00 88.81 86 VAL A CA 1
ATOM 649 C C . VAL A 1 86 ? -6.914 -1.100 0.412 1.00 88.81 86 VAL A C 1
ATOM 651 O O . VAL A 1 86 ? -7.407 -0.987 1.535 1.00 88.81 86 VAL A O 1
ATOM 654 N N . ALA A 1 87 ? -6.955 -2.226 -0.293 1.00 89.19 87 ALA A N 1
ATOM 655 C CA . ALA A 1 87 ? -7.343 -3.520 0.241 1.00 89.19 87 ALA A CA 1
ATOM 656 C C . ALA A 1 87 ? -6.179 -4.514 0.093 1.00 89.19 87 ALA A C 1
ATOM 658 O O . ALA A 1 87 ? -5.738 -4.824 -1.017 1.00 89.19 87 ALA A O 1
ATOM 659 N N . VAL A 1 88 ? -5.683 -5.022 1.219 1.00 88.06 88 VAL A N 1
ATOM 660 C CA . VAL A 1 88 ? -4.645 -6.051 1.304 1.00 88.06 88 VAL A CA 1
ATOM 661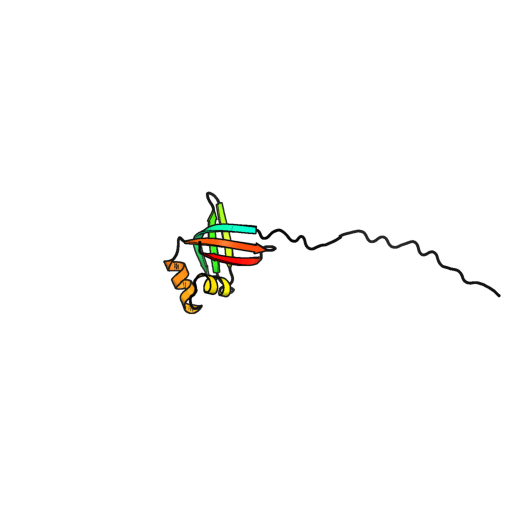 C C . VAL A 1 88 ? -5.283 -7.362 1.746 1.00 88.06 88 VAL A C 1
ATOM 663 O O . VAL A 1 88 ? -5.775 -7.478 2.865 1.00 88.06 88 VAL A O 1
ATOM 666 N N . GLY A 1 89 ? -5.269 -8.376 0.889 1.00 85.88 89 GLY A N 1
ATOM 667 C CA . GLY A 1 89 ? -5.665 -9.731 1.268 1.00 85.88 89 GLY A CA 1
ATOM 668 C C . GLY A 1 89 ? -4.452 -10.499 1.765 1.00 85.88 89 GLY A C 1
ATOM 669 O O . GLY A 1 89 ? -3.432 -10.533 1.080 1.00 85.88 89 GLY A O 1
ATOM 670 N N . THR A 1 90 ? -4.543 -11.135 2.930 1.00 82.31 90 THR A N 1
ATOM 671 C CA . THR A 1 90 ? -3.475 -11.981 3.479 1.00 82.31 90 THR A CA 1
ATOM 672 C C . THR A 1 90 ? -3.982 -13.395 3.744 1.00 82.31 90 THR A C 1
ATOM 674 O O . THR A 1 90 ? -5.066 -13.582 4.286 1.00 82.31 90 THR A O 1
ATOM 677 N N . THR A 1 91 ? -3.189 -14.403 3.387 1.00 79.25 91 THR A N 1
ATOM 678 C CA . THR A 1 91 ? -3.483 -15.823 3.621 1.00 79.25 91 THR A CA 1
ATOM 679 C C . THR A 1 91 ? -2.320 -16.418 4.403 1.00 79.25 91 THR A C 1
ATOM 681 O O . THR A 1 91 ? -1.180 -16.366 3.947 1.00 79.25 91 THR A O 1
ATOM 684 N N . ASN A 1 92 ? -2.574 -16.948 5.604 1.00 77.75 92 ASN A N 1
ATOM 685 C CA . ASN A 1 92 ? -1.527 -17.451 6.510 1.00 77.75 92 ASN A CA 1
ATOM 686 C C . ASN A 1 92 ? -0.401 -16.427 6.807 1.00 77.75 92 ASN A C 1
ATOM 688 O O . ASN A 1 92 ? 0.759 -16.799 6.966 1.00 77.75 92 ASN A O 1
ATOM 692 N N . GLY A 1 93 ? -0.734 -15.130 6.857 1.00 68.62 93 GLY A N 1
ATOM 693 C CA . GLY A 1 93 ? 0.234 -14.046 7.085 1.00 68.62 93 GLY A CA 1
ATOM 694 C C . GLY A 1 93 ? 1.038 -13.627 5.847 1.00 68.62 93 GLY A C 1
ATOM 695 O O . GLY A 1 93 ? 1.881 -12.741 5.944 1.00 68.62 93 GLY A O 1
ATOM 696 N N . ILE A 1 94 ? 0.769 -14.228 4.685 1.00 79.75 94 ILE A N 1
ATOM 697 C CA . ILE A 1 94 ? 1.388 -13.875 3.405 1.00 79.75 94 ILE A CA 1
ATOM 698 C C . ILE A 1 94 ? 0.410 -13.030 2.596 1.00 79.75 94 ILE A C 1
ATOM 700 O O . ILE A 1 94 ? -0.751 -13.408 2.425 1.00 79.75 94 ILE A O 1
ATOM 704 N N . VAL A 1 95 ? 0.870 -11.905 2.053 1.00 82.81 95 VAL A N 1
ATOM 705 C CA . VAL A 1 95 ? 0.044 -11.072 1.170 1.00 82.81 95 VAL A CA 1
ATOM 706 C C . VAL A 1 95 ? -0.304 -11.850 -0.095 1.00 82.81 95 VAL A C 1
ATOM 708 O O . VAL A 1 95 ? 0.564 -12.330 -0.817 1.00 82.81 95 VAL A O 1
ATOM 711 N N . SER A 1 96 ? -1.602 -12.003 -0.324 1.00 83.38 96 SER A N 1
ATOM 712 C CA . SER A 1 96 ? -2.210 -12.726 -1.441 1.00 83.38 96 SER A CA 1
ATOM 713 C C . SER A 1 96 ? -2.823 -11.781 -2.474 1.00 83.38 96 SER A C 1
ATOM 715 O O . SER A 1 96 ? -2.916 -12.147 -3.641 1.00 83.38 96 SER A O 1
ATOM 717 N N . SER A 1 97 ? -3.202 -10.563 -2.078 1.00 83.12 97 SER A N 1
ATOM 718 C CA . SER A 1 97 ? -3.709 -9.540 -2.994 1.00 83.12 97 SER A CA 1
ATOM 719 C C . SER A 1 97 ? -3.436 -8.133 -2.476 1.00 83.12 97 SER A C 1
ATOM 721 O O . SER A 1 97 ? -3.432 -7.897 -1.268 1.00 83.12 97 SER A O 1
ATOM 723 N N . PHE A 1 98 ? -3.255 -7.197 -3.401 1.00 85.25 98 PHE A N 1
ATOM 724 C CA . PHE A 1 98 ? -3.119 -5.775 -3.121 1.00 85.25 98 PHE A CA 1
ATOM 725 C C . PHE A 1 98 ? -3.899 -5.002 -4.182 1.00 85.25 98 PHE A C 1
ATOM 727 O O . PHE A 1 98 ? -3.665 -5.192 -5.372 1.00 85.25 98 PHE A O 1
ATOM 734 N N . ALA A 1 99 ? -4.848 -4.181 -3.751 1.00 83.12 99 ALA A N 1
ATOM 735 C CA . ALA A 1 99 ? -5.668 -3.359 -4.629 1.00 83.12 99 ALA A CA 1
ATOM 736 C C . ALA A 1 99 ? -5.762 -1.941 -4.073 1.00 83.12 99 ALA A C 1
ATOM 738 O O . ALA A 1 99 ? -5.826 -1.755 -2.857 1.00 83.12 99 ALA A O 1
ATOM 739 N N . LEU A 1 100 ? -5.790 -0.957 -4.967 1.00 82.50 100 LEU A N 1
ATOM 740 C CA . LEU A 1 100 ? -6.065 0.436 -4.629 1.00 82.50 100 LEU A CA 1
ATOM 741 C C . LEU A 1 100 ? -7.580 0.659 -4.643 1.00 82.50 100 LEU A C 1
ATOM 743 O O . LEU A 1 100 ? -8.263 0.156 -5.538 1.00 82.50 100 LEU A O 1
ATOM 747 N N . GLY A 1 101 ? -8.084 1.355 -3.625 1.00 67.06 101 GLY A N 1
ATOM 748 C CA . GLY A 1 101 ? -9.497 1.711 -3.455 1.00 67.06 101 GLY A CA 1
ATOM 749 C C . GLY A 1 101 ? -9.819 3.120 -3.924 1.00 67.06 101 GLY A C 1
ATOM 750 O O . GLY A 1 101 ? -8.896 3.965 -3.934 1.00 67.06 101 GLY A O 1
#

Sequence (101 aa):
MAKNGQFDESSASTSHRENTPCDAPPSMLTGTVIAYEKSEFGFSIMVEDGDTFQTVGIPINMVRDALECDENSVEDTLSIRIPFSVAVGTTNGIVSSFALG

Radius of gyration: 24.66 Å; chains: 1; bounding box: 25×92×33 Å